Protein AF-A0A415L421-F1 (afdb_monomer_lite)

Secondary structure (DSSP, 8-state):
-HHHHHHHHHHHHHHHHHHHHHHHHHHHHHHHHHHH--SEEEEEEE-STTSSEEESSSS-EEEGGGEEEPSTT-TTT--TT-EEEEEEPTTSS-EEEEEE--

Structure (mmCIF, N/CA/C/O backbone):
data_AF-A0A415L421-F1
#
_entry.id   AF-A0A415L421-F1
#
loop_
_atom_site.group_PDB
_atom_site.id
_atom_site.type_symbol
_atom_site.label_atom_id
_atom_site.label_alt_id
_atom_site.label_comp_id
_atom_site.label_asym_id
_atom_site.label_entity_id
_atom_site.label_seq_id
_atom_site.pdbx_PDB_ins_code
_atom_site.Cartn_x
_atom_site.Cartn_y
_atom_site.Cartn_z
_atom_site.occupancy
_atom_site.B_iso_or_equiv
_atom_site.auth_seq_id
_atom_site.auth_comp_id
_atom_site.auth_asym_id
_atom_site.auth_atom_id
_atom_site.pdbx_PDB_model_num
ATOM 1 N N . MET A 1 1 ? 31.224 -14.653 -52.460 1.00 56.12 1 MET A N 1
ATOM 2 C CA . MET A 1 1 ? 30.553 -15.207 -51.259 1.00 56.12 1 MET A CA 1
ATOM 3 C C . MET A 1 1 ? 30.943 -14.497 -49.951 1.00 56.12 1 MET A C 1
ATOM 5 O O . MET A 1 1 ? 30.082 -14.368 -49.096 1.00 56.12 1 MET A O 1
ATOM 9 N N . GLY A 1 2 ? 32.171 -13.969 -49.793 1.00 63.75 2 GLY A N 1
ATOM 10 C CA . GLY A 1 2 ? 32.630 -13.346 -48.531 1.00 63.75 2 GLY A CA 1
ATOM 11 C C . GLY A 1 2 ? 32.027 -11.983 -48.135 1.00 63.75 2 GLY A C 1
ATOM 12 O O . GLY A 1 2 ? 31.972 -11.682 -46.950 1.00 63.75 2 GLY A O 1
ATOM 13 N N . ASN A 1 3 ? 31.530 -11.177 -49.083 1.00 65.25 3 ASN A N 1
ATOM 14 C CA . ASN A 1 3 ? 31.016 -9.825 -48.787 1.00 65.25 3 ASN A CA 1
ATOM 15 C C . ASN A 1 3 ? 29.593 -9.828 -48.183 1.00 65.25 3 ASN A C 1
ATOM 17 O O . ASN A 1 3 ? 29.227 -8.957 -47.406 1.00 65.25 3 ASN A O 1
ATOM 21 N N . ILE A 1 4 ? 28.793 -10.851 -48.499 1.00 72.94 4 ILE A N 1
ATOM 22 C CA . ILE A 1 4 ? 27.421 -10.995 -47.989 1.00 72.94 4 ILE A CA 1
ATOM 23 C C . ILE A 1 4 ? 27.421 -11.403 -46.511 1.00 72.94 4 ILE A C 1
ATOM 25 O O . ILE A 1 4 ? 26.678 -10.823 -45.728 1.00 72.94 4 ILE A O 1
ATOM 29 N N . LEU A 1 5 ? 28.292 -12.335 -46.104 1.00 73.88 5 LEU A N 1
ATOM 30 C CA . LEU A 1 5 ? 28.409 -12.765 -44.702 1.00 73.88 5 LEU A CA 1
ATOM 31 C C . LEU A 1 5 ? 28.762 -11.612 -43.746 1.00 73.88 5 LEU A C 1
ATOM 33 O O . LEU A 1 5 ? 28.236 -11.558 -42.638 1.00 73.88 5 LEU A O 1
ATOM 37 N N . TRP A 1 6 ? 29.604 -10.672 -44.184 1.00 75.31 6 TRP A N 1
ATOM 38 C CA . TRP A 1 6 ? 29.966 -9.488 -43.398 1.00 75.31 6 TRP A CA 1
ATOM 39 C C . TRP A 1 6 ? 28.785 -8.542 -43.166 1.00 75.31 6 TRP A C 1
ATOM 41 O O . TRP A 1 6 ? 28.614 -8.030 -42.062 1.00 75.31 6 TRP A O 1
ATOM 51 N N . ILE A 1 7 ? 27.942 -8.347 -44.182 1.00 78.56 7 ILE A N 1
ATOM 52 C CA . ILE A 1 7 ? 26.749 -7.495 -44.081 1.00 78.56 7 ILE A CA 1
ATOM 53 C C . ILE A 1 7 ? 25.731 -8.108 -43.110 1.00 78.56 7 ILE A C 1
ATOM 55 O O . ILE A 1 7 ? 25.173 -7.389 -42.283 1.00 78.56 7 ILE A O 1
ATOM 59 N N . TRP A 1 8 ? 25.532 -9.430 -43.154 1.00 76.50 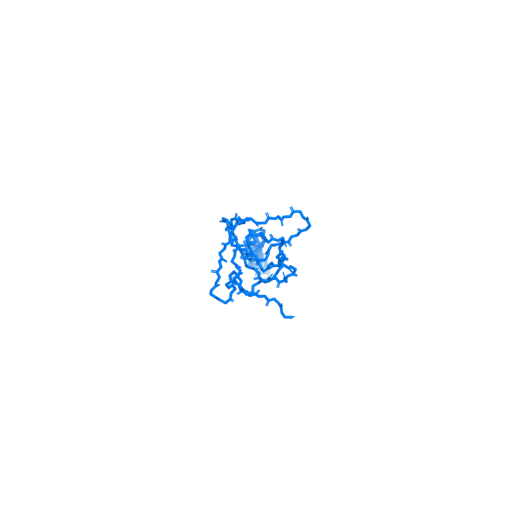8 TRP A N 1
ATOM 60 C CA . TRP A 1 8 ? 24.654 -10.127 -42.207 1.00 76.50 8 TRP A CA 1
ATOM 61 C C . TRP A 1 8 ? 25.152 -10.010 -40.766 1.00 76.50 8 TRP A C 1
ATOM 63 O O . TRP A 1 8 ? 24.373 -9.659 -39.884 1.00 76.50 8 TRP A O 1
ATOM 73 N N . ASN A 1 9 ? 26.452 -10.217 -40.534 1.00 79.94 9 ASN A N 1
ATOM 74 C CA . ASN A 1 9 ? 27.029 -10.088 -39.197 1.00 79.94 9 ASN A CA 1
ATOM 75 C C . ASN A 1 9 ? 26.896 -8.655 -38.652 1.00 79.94 9 ASN A C 1
ATOM 77 O O . ASN A 1 9 ? 26.506 -8.456 -37.505 1.00 79.94 9 ASN A O 1
ATOM 81 N N . TYR A 1 10 ? 27.135 -7.647 -39.493 1.00 79.00 10 TYR A N 1
ATOM 82 C CA . TYR A 1 10 ? 26.981 -6.243 -39.117 1.00 79.00 10 TYR A CA 1
ATOM 83 C C . TYR A 1 10 ? 25.526 -5.884 -38.767 1.00 79.00 10 TYR A C 1
ATOM 85 O O . TYR A 1 10 ? 25.278 -5.203 -37.769 1.00 79.00 10 TYR A O 1
ATOM 93 N N . LEU A 1 11 ? 24.553 -6.384 -39.537 1.00 74.94 11 LEU A N 1
ATOM 94 C CA . LEU A 1 11 ? 23.132 -6.145 -39.279 1.00 74.94 11 LEU A CA 1
ATOM 95 C C . LEU A 1 11 ? 22.653 -6.836 -37.990 1.00 74.94 11 LEU A C 1
ATOM 97 O O . LEU A 1 11 ? 21.901 -6.234 -37.219 1.00 74.94 11 LEU A O 1
ATOM 101 N N . GLU A 1 12 ? 23.115 -8.060 -37.719 1.00 71.12 12 GLU A N 1
ATOM 102 C CA . GLU A 1 12 ? 22.816 -8.772 -36.469 1.00 71.12 12 GLU A CA 1
ATOM 103 C C . GLU A 1 12 ? 23.383 -8.037 -35.251 1.00 71.12 12 GLU A C 1
ATOM 105 O O . GLU A 1 12 ? 22.657 -7.798 -34.285 1.00 71.12 12 GLU A O 1
ATOM 110 N N . VAL A 1 13 ? 24.645 -7.599 -35.312 1.00 72.31 13 VAL A N 1
ATOM 111 C CA . VAL A 1 13 ? 25.294 -6.854 -34.221 1.00 72.31 13 VAL A CA 1
ATOM 112 C C . VAL A 1 13 ? 24.562 -5.539 -33.932 1.00 72.31 13 VAL A C 1
ATOM 114 O O . VAL A 1 13 ? 24.303 -5.229 -32.767 1.00 72.31 13 VAL A O 1
ATOM 117 N N . ILE A 1 14 ? 24.154 -4.790 -34.964 1.00 72.12 14 ILE A N 1
ATOM 118 C CA . ILE A 1 14 ? 23.369 -3.553 -34.798 1.00 72.12 14 ILE A CA 1
ATOM 119 C C . ILE A 1 14 ? 22.004 -3.842 -34.162 1.00 72.12 14 ILE A C 1
ATOM 121 O O . ILE A 1 14 ? 21.573 -3.126 -33.255 1.00 72.12 14 ILE A O 1
ATOM 125 N N . THR A 1 15 ? 21.331 -4.906 -34.601 1.00 65.31 15 THR A N 1
ATOM 126 C CA . THR A 1 15 ? 19.991 -5.266 -34.114 1.00 65.31 15 THR A CA 1
ATOM 127 C C . THR A 1 15 ? 20.026 -5.730 -32.653 1.00 65.31 15 THR A C 1
ATOM 129 O O . THR A 1 15 ? 19.167 -5.338 -31.857 1.00 65.31 15 THR A O 1
ATOM 132 N N . ILE A 1 16 ? 21.048 -6.498 -32.259 1.00 69.69 16 ILE A N 1
ATOM 133 C CA . ILE A 1 16 ? 21.265 -6.951 -30.875 1.00 69.69 16 ILE A CA 1
ATOM 134 C C . ILE A 1 16 ? 21.657 -5.774 -29.962 1.00 69.69 16 ILE A C 1
ATOM 136 O O . ILE A 1 16 ? 21.190 -5.684 -28.826 1.00 69.69 16 ILE A O 1
ATOM 140 N N . ALA A 1 17 ? 22.467 -4.827 -30.447 1.00 64.50 17 ALA A N 1
ATOM 141 C CA . ALA A 1 17 ? 22.857 -3.641 -29.681 1.00 64.50 17 ALA A CA 1
ATOM 142 C C . ALA A 1 17 ? 21.680 -2.673 -29.439 1.00 64.50 17 ALA A C 1
ATOM 144 O O . ALA A 1 17 ? 21.510 -2.154 -28.335 1.00 64.50 17 ALA A O 1
ATOM 145 N N . ALA A 1 18 ? 20.823 -2.461 -30.442 1.00 62.84 18 ALA A N 1
ATOM 146 C CA . ALA A 1 18 ? 19.639 -1.610 -30.302 1.00 62.84 18 ALA A CA 1
ATOM 147 C C . ALA A 1 18 ? 18.598 -2.216 -29.340 1.00 62.84 18 ALA A C 1
ATOM 149 O O . ALA A 1 18 ? 17.971 -1.515 -28.537 1.00 62.84 18 ALA A O 1
ATOM 150 N N . THR A 1 19 ? 18.426 -3.539 -29.381 1.00 69.88 19 THR A N 1
ATOM 151 C CA . THR A 1 19 ? 17.498 -4.246 -28.489 1.00 69.88 19 THR A CA 1
ATOM 152 C C . THR A 1 19 ? 18.025 -4.331 -27.053 1.00 69.88 19 THR A C 1
ATOM 154 O O . THR A 1 19 ? 17.247 -4.137 -26.119 1.00 69.88 19 THR A O 1
ATOM 157 N N . SER A 1 20 ? 19.331 -4.512 -26.838 1.00 79.56 20 SER A N 1
ATOM 158 C CA . SER A 1 20 ? 19.914 -4.568 -25.489 1.00 79.56 20 SER A CA 1
ATOM 159 C C . SER A 1 20 ? 19.877 -3.219 -24.757 1.00 79.56 20 SER A C 1
ATOM 161 O O . SER A 1 20 ? 19.538 -3.176 -23.572 1.00 79.56 20 SER A O 1
ATOM 163 N N . LEU A 1 21 ? 20.120 -2.102 -25.454 1.00 84.19 21 LEU A N 1
ATOM 164 C CA . LEU A 1 21 ? 20.024 -0.762 -24.864 1.00 84.19 21 LEU A CA 1
ATOM 165 C C . LEU A 1 21 ? 18.585 -0.423 -24.454 1.00 84.19 21 LEU A C 1
ATOM 167 O O . LEU A 1 21 ? 18.344 0.057 -23.346 1.00 84.19 21 LEU A O 1
ATOM 171 N N . THR A 1 22 ? 17.608 -0.707 -25.318 1.00 86.12 22 THR A N 1
ATOM 172 C CA . THR A 1 22 ? 16.194 -0.451 -24.997 1.00 86.12 22 THR A CA 1
ATOM 173 C C . THR A 1 22 ? 15.700 -1.326 -23.844 1.00 86.12 22 THR A C 1
ATOM 175 O O . THR A 1 22 ? 14.936 -0.852 -23.001 1.00 86.12 22 THR A O 1
ATOM 178 N N . GLN A 1 23 ? 16.166 -2.574 -23.745 1.00 87.06 23 GLN A N 1
ATOM 179 C CA . GLN A 1 23 ? 15.903 -3.436 -22.590 1.00 87.06 23 GLN A CA 1
ATOM 180 C C . GLN A 1 23 ? 16.537 -2.891 -21.304 1.00 87.06 23 GLN A C 1
ATOM 182 O O . GLN A 1 23 ? 15.884 -2.896 -20.260 1.00 87.06 23 GLN A O 1
ATOM 187 N N . LEU A 1 24 ? 17.766 -2.370 -21.371 1.00 90.12 24 LEU A N 1
ATOM 188 C CA . LEU A 1 24 ? 18.443 -1.767 -20.224 1.00 90.12 24 LEU A CA 1
ATOM 189 C C . LEU A 1 24 ? 17.700 -0.520 -19.722 1.00 90.12 24 LEU A C 1
ATOM 191 O O . LEU A 1 24 ? 17.472 -0.391 -18.524 1.00 90.12 24 LEU A O 1
ATOM 195 N N . ILE A 1 25 ? 17.250 0.355 -20.626 1.00 89.31 25 ILE A N 1
ATOM 196 C CA . ILE A 1 25 ? 16.458 1.545 -20.273 1.00 89.31 25 ILE A CA 1
ATOM 197 C C . ILE A 1 25 ? 15.137 1.141 -19.608 1.00 89.31 25 ILE A C 1
ATOM 199 O O . ILE A 1 25 ? 14.780 1.696 -18.570 1.00 89.31 25 ILE A O 1
ATOM 203 N N . LYS A 1 26 ? 14.432 0.139 -20.153 1.00 90.69 26 LYS A N 1
ATOM 204 C CA . LYS A 1 26 ? 13.208 -0.401 -19.535 1.00 90.69 26 LYS A CA 1
ATOM 205 C C . LYS A 1 26 ? 13.481 -0.949 -18.137 1.00 90.69 26 LYS A C 1
ATOM 207 O O . LYS A 1 26 ? 12.706 -0.688 -17.220 1.00 90.69 26 LYS A O 1
ATOM 212 N N . LYS A 1 27 ? 14.596 -1.663 -17.965 1.00 91.44 27 LYS A N 1
ATOM 213 C CA . LYS A 1 27 ? 15.009 -2.208 -16.671 1.00 91.44 27 LYS A CA 1
ATOM 214 C C . LYS A 1 27 ? 15.321 -1.102 -15.664 1.00 91.44 27 LYS A C 1
ATOM 216 O O . LYS A 1 27 ? 14.794 -1.146 -14.562 1.00 91.44 27 LYS A O 1
ATOM 221 N N . ILE A 1 28 ? 16.084 -0.080 -16.055 1.00 90.88 28 ILE A N 1
ATOM 222 C CA . ILE A 1 28 ? 16.385 1.084 -15.205 1.00 90.88 28 ILE A CA 1
ATOM 223 C C . ILE A 1 28 ? 15.097 1.812 -14.807 1.00 90.88 28 ILE A C 1
ATOM 225 O O . ILE A 1 28 ? 14.924 2.152 -13.639 1.00 90.88 28 ILE A O 1
ATOM 229 N N . ALA A 1 29 ? 14.175 2.023 -15.749 1.00 90.50 29 ALA A N 1
ATOM 230 C CA . ALA A 1 29 ? 12.891 2.657 -15.466 1.00 90.50 29 ALA A CA 1
ATOM 231 C C . ALA A 1 29 ? 12.053 1.838 -14.469 1.00 90.50 29 ALA A C 1
ATOM 233 O O . ALA A 1 29 ? 11.445 2.391 -13.551 1.00 90.50 29 ALA A O 1
ATOM 234 N N . GLU A 1 30 ? 12.042 0.512 -14.607 1.00 89.19 30 GLU A N 1
ATOM 235 C CA . GLU A 1 30 ? 11.347 -0.366 -13.672 1.00 89.19 30 GLU A CA 1
ATOM 236 C C . GLU A 1 30 ? 12.021 -0.418 -12.293 1.00 89.19 30 GLU A C 1
ATOM 238 O O . GLU A 1 30 ? 11.327 -0.367 -11.276 1.00 89.19 30 GLU A O 1
ATOM 243 N N . ASP A 1 31 ? 13.349 -0.465 -12.240 1.00 88.38 31 ASP A N 1
ATOM 244 C CA . ASP A 1 31 ? 14.106 -0.460 -10.989 1.00 88.38 31 ASP A CA 1
ATOM 245 C C . ASP A 1 31 ? 13.922 0.872 -10.244 1.00 88.38 31 ASP A C 1
ATOM 247 O O . ASP A 1 31 ? 13.649 0.870 -9.041 1.00 88.38 31 ASP A O 1
ATOM 251 N N . ALA A 1 32 ? 13.933 2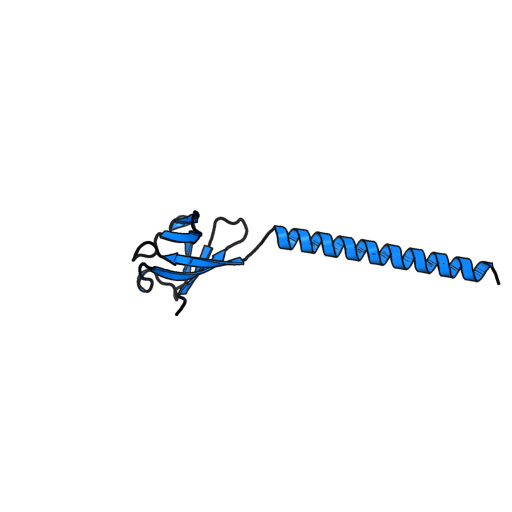.004 -10.956 1.00 87.12 32 ALA A N 1
ATOM 252 C CA . ALA A 1 32 ? 13.614 3.318 -10.398 1.00 8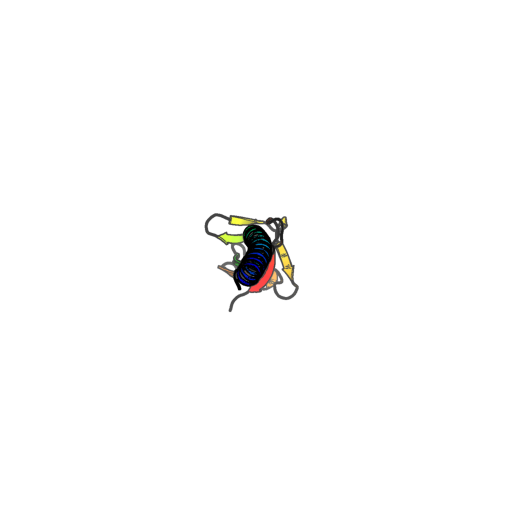7.12 32 ALA A CA 1
ATOM 253 C C . ALA A 1 32 ? 12.182 3.368 -9.834 1.00 87.12 32 ALA A C 1
ATOM 255 O O . ALA A 1 32 ? 11.966 3.820 -8.707 1.00 87.12 32 ALA A O 1
ATOM 256 N N . ARG A 1 33 ? 11.197 2.830 -10.567 1.00 85.06 33 ARG A N 1
ATOM 257 C CA . ARG A 1 33 ? 9.799 2.738 -10.109 1.00 85.06 33 ARG A CA 1
ATOM 258 C C . ARG A 1 33 ? 9.657 1.857 -8.865 1.00 85.06 33 ARG A C 1
ATOM 260 O O . ARG A 1 33 ? 8.926 2.205 -7.937 1.00 85.06 33 ARG A O 1
ATOM 267 N N . LYS A 1 34 ? 10.337 0.708 -8.833 1.00 81.50 34 LYS A N 1
ATOM 268 C CA . LYS A 1 34 ? 10.333 -0.210 -7.684 1.00 81.50 34 LYS A CA 1
ATOM 269 C C . LYS A 1 34 ? 10.982 0.431 -6.457 1.00 81.50 34 LYS A C 1
ATOM 271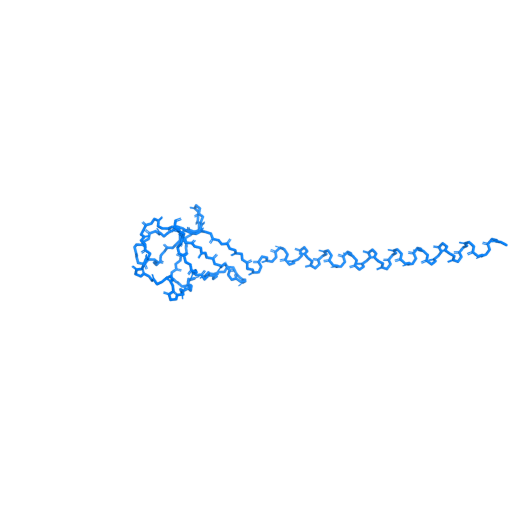 O O . LYS A 1 34 ? 10.462 0.264 -5.354 1.00 81.50 34 LYS A O 1
ATOM 276 N N . ALA A 1 35 ? 12.063 1.189 -6.641 1.00 77.50 35 ALA A N 1
ATOM 277 C CA . ALA A 1 35 ? 12.728 1.923 -5.568 1.00 77.50 35 ALA A CA 1
ATOM 278 C C . ALA A 1 35 ? 11.847 3.044 -4.992 1.00 77.50 35 ALA A C 1
ATOM 280 O O . ALA A 1 35 ? 11.813 3.220 -3.774 1.00 77.50 35 ALA A O 1
ATOM 281 N N . ALA A 1 36 ? 11.086 3.742 -5.844 1.00 76.00 36 ALA A N 1
ATOM 282 C CA . ALA A 1 36 ? 10.191 4.821 -5.426 1.00 76.00 36 ALA A CA 1
ATOM 283 C C . ALA A 1 36 ? 9.062 4.353 -4.483 1.00 76.00 36 ALA A C 1
ATOM 285 O O . ALA A 1 36 ? 8.644 5.112 -3.613 1.00 76.00 36 ALA A O 1
ATOM 286 N N . LYS A 1 37 ? 8.604 3.091 -4.592 1.00 73.81 37 LYS A N 1
ATOM 287 C CA . LYS A 1 37 ? 7.481 2.528 -3.804 1.00 73.81 37 LYS A CA 1
ATOM 288 C C . LYS A 1 37 ? 6.280 3.496 -3.743 1.00 73.81 37 LYS A C 1
ATOM 290 O O . LYS A 1 37 ? 5.877 3.885 -2.641 1.00 73.81 37 LYS A O 1
ATOM 295 N N . PRO A 1 38 ? 5.717 3.869 -4.909 1.00 65.31 38 PRO A N 1
ATOM 296 C CA . PRO A 1 38 ? 4.782 4.988 -5.029 1.00 65.31 38 PRO A CA 1
ATOM 297 C C . PRO A 1 38 ? 3.527 4.781 -4.181 1.00 65.31 38 PRO A C 1
ATOM 299 O O . PRO A 1 38 ? 3.117 5.676 -3.458 1.00 65.31 38 PRO A O 1
ATOM 302 N N . CYS A 1 39 ? 2.976 3.565 -4.173 1.00 79.94 39 CYS A N 1
ATOM 303 C CA . CYS A 1 39 ? 1.917 3.174 -3.251 1.00 79.94 39 CYS A CA 1
ATOM 304 C C . CYS A 1 39 ? 2.163 1.744 -2.773 1.00 79.94 39 CYS A C 1
ATOM 306 O O . CYS A 1 39 ? 2.526 0.866 -3.556 1.00 79.94 39 CYS A O 1
ATOM 308 N N . THR A 1 40 ? 1.999 1.484 -1.480 1.00 82.81 40 THR A N 1
ATOM 309 C CA . THR A 1 40 ? 2.159 0.134 -0.918 1.00 82.81 40 THR A CA 1
ATOM 310 C C . THR A 1 40 ? 1.085 -0.119 0.123 1.00 82.81 40 THR A C 1
ATOM 312 O O . THR A 1 40 ? 0.753 0.774 0.903 1.00 82.81 40 THR A O 1
ATOM 315 N N . ILE A 1 41 ? 0.549 -1.339 0.119 1.00 86.38 41 ILE A N 1
ATOM 316 C CA . ILE A 1 41 ? -0.386 -1.806 1.140 1.00 86.38 41 ILE A CA 1
ATOM 317 C C . ILE A 1 41 ? 0.404 -2.114 2.408 1.00 86.38 41 ILE A C 1
ATOM 319 O O . ILE A 1 41 ? 1.431 -2.790 2.381 1.00 86.38 41 ILE A O 1
ATOM 323 N N . VAL A 1 42 ? -0.082 -1.595 3.521 1.00 86.81 42 VAL A N 1
ATOM 324 C CA . VAL A 1 42 ? 0.558 -1.644 4.825 1.00 86.81 42 VAL A CA 1
ATOM 325 C C . VAL A 1 42 ? -0.482 -2.064 5.852 1.00 86.81 42 VAL A C 1
ATOM 327 O O . VAL A 1 42 ? -1.634 -1.646 5.782 1.00 86.81 42 VAL A O 1
ATOM 330 N N . ILE A 1 43 ? -0.080 -2.887 6.815 1.00 88.00 43 ILE A N 1
ATOM 331 C CA . ILE A 1 43 ? -0.955 -3.328 7.902 1.00 88.00 43 ILE A CA 1
ATOM 332 C C . ILE A 1 43 ? -0.538 -2.592 9.167 1.00 88.00 43 ILE A C 1
ATOM 334 O O . ILE A 1 43 ? 0.638 -2.590 9.526 1.00 88.00 43 ILE A O 1
ATOM 338 N N . GLY A 1 44 ? -1.500 -1.960 9.831 1.00 87.50 44 GLY A N 1
ATOM 339 C CA . GLY A 1 44 ? -1.289 -1.269 11.096 1.00 87.50 44 GLY A CA 1
ATOM 340 C C . GLY A 1 44 ? -2.119 -1.860 12.227 1.00 87.50 44 GLY A C 1
ATOM 341 O O . GLY A 1 44 ? -3.144 -2.489 11.995 1.00 87.50 44 GLY A O 1
ATOM 342 N N . THR A 1 45 ? -1.682 -1.646 13.464 1.00 87.56 45 THR A N 1
ATOM 343 C CA . THR A 1 45 ? -2.432 -1.954 14.685 1.00 87.56 45 THR A CA 1
ATOM 344 C C . THR A 1 45 ? -2.865 -0.665 15.366 1.00 87.56 45 THR A C 1
ATOM 346 O O . THR A 1 45 ? -2.051 0.228 15.615 1.00 87.56 45 THR A O 1
ATOM 349 N N . VAL A 1 46 ? -4.144 -0.569 15.705 1.00 87.25 46 VAL A N 1
ATOM 350 C CA . VAL A 1 46 ? -4.717 0.592 16.386 1.00 87.25 46 VAL A CA 1
ATOM 351 C C . VAL A 1 46 ? -4.270 0.618 17.854 1.00 87.25 46 VAL A C 1
ATOM 353 O O . VAL A 1 46 ? -4.512 -0.325 18.607 1.00 87.25 46 VAL A O 1
ATOM 356 N N . LEU A 1 47 ? -3.619 1.701 18.293 1.00 82.25 47 LEU A N 1
ATOM 357 C CA . LEU A 1 47 ? -3.125 1.833 19.675 1.00 82.25 47 LEU A CA 1
ATOM 358 C C . LEU A 1 47 ? -4.145 2.468 20.629 1.00 82.25 47 LEU A C 1
ATOM 360 O O . LEU A 1 47 ? -4.079 2.239 21.840 1.00 82.25 47 LEU A O 1
ATOM 364 N N . LYS A 1 48 ? -5.071 3.275 20.101 1.00 74.75 48 LYS A N 1
ATOM 365 C CA . LYS A 1 48 ? -6.073 4.022 20.872 1.00 74.75 48 LYS A CA 1
ATOM 366 C C . LYS A 1 48 ? -7.465 3.768 20.302 1.00 74.75 48 LYS A C 1
ATOM 368 O O . LYS A 1 48 ? -7.604 3.730 19.088 1.00 74.75 48 LYS A O 1
ATOM 373 N N . ALA A 1 49 ? -8.465 3.625 21.173 1.00 63.72 49 ALA A N 1
ATOM 374 C CA . ALA A 1 49 ? -9.846 3.327 20.786 1.00 63.72 49 ALA A CA 1
ATOM 375 C C . ALA A 1 49 ? -10.423 4.322 19.759 1.00 63.72 49 ALA A C 1
ATOM 377 O O . ALA A 1 49 ? -11.157 3.906 18.886 1.00 63.72 49 ALA A O 1
ATOM 378 N N . ASP A 1 50 ? -10.004 5.591 19.775 1.00 63.88 50 ASP A N 1
ATOM 379 C CA . ASP A 1 50 ? -10.488 6.611 18.822 1.00 63.88 50 ASP A CA 1
ATOM 380 C C . ASP A 1 50 ? -9.689 6.661 17.500 1.00 63.88 50 ASP A C 1
ATOM 382 O O . ASP A 1 50 ? -9.739 7.643 16.758 1.00 63.88 50 ASP A O 1
ATOM 386 N N . SER A 1 51 ? -8.858 5.646 17.237 1.00 64.00 51 SER A N 1
ATOM 387 C CA . SER A 1 51 ? -8.001 5.505 16.051 1.00 64.00 51 SER A CA 1
ATOM 388 C C . SER A 1 51 ? -7.022 6.660 15.759 1.00 64.00 51 SER A C 1
ATOM 390 O O . SER A 1 51 ? -6.434 6.711 14.681 1.00 64.00 51 SER A O 1
ATOM 392 N N . SER A 1 52 ? -6.753 7.557 16.713 1.00 67.06 52 SER A N 1
ATOM 393 C CA . SER A 1 52 ? -5.858 8.717 16.503 1.00 67.06 52 SER A CA 1
ATOM 394 C C . SER A 1 52 ? -4.366 8.354 16.426 1.00 67.06 52 SER A C 1
ATOM 396 O O . SER A 1 52 ? -3.530 9.212 16.144 1.00 67.06 52 SER A O 1
ATOM 398 N N . LYS A 1 53 ? -4.016 7.103 16.760 1.00 81.00 53 LYS A N 1
ATOM 399 C CA . LYS A 1 53 ? -2.651 6.568 16.690 1.00 81.00 53 LYS A CA 1
ATOM 400 C C . LYS A 1 53 ? -2.667 5.143 16.149 1.00 81.00 53 LYS A C 1
ATOM 402 O O . LYS A 1 53 ? -3.212 4.246 16.799 1.00 81.00 53 LYS A O 1
ATOM 407 N N . ILE A 1 54 ? -2.025 4.933 15.002 1.00 83.69 54 ILE A N 1
ATOM 408 C CA . ILE A 1 54 ? -1.890 3.615 14.367 1.00 83.69 54 ILE A CA 1
ATOM 409 C C . ILE A 1 54 ? -0.410 3.246 14.288 1.00 83.69 54 ILE A C 1
ATOM 411 O O . ILE A 1 54 ? 0.434 4.044 13.878 1.00 83.69 54 ILE A O 1
ATOM 415 N N . LYS A 1 55 ? -0.089 2.022 14.702 1.00 85.50 55 LYS A N 1
ATOM 416 C CA . LYS A 1 55 ? 1.256 1.457 14.668 1.00 85.50 55 LYS A CA 1
ATOM 417 C C . LYS A 1 55 ? 1.403 0.564 13.446 1.00 85.50 55 LYS A C 1
ATOM 419 O O . LYS A 1 55 ? 0.841 -0.519 13.415 1.00 85.50 55 LYS A O 1
ATOM 424 N N . VAL A 1 56 ? 2.174 1.001 12.461 1.00 81.25 56 VAL A N 1
ATOM 425 C CA . VAL A 1 56 ? 2.431 0.237 11.228 1.00 81.25 56 VAL A CA 1
ATOM 426 C C . VAL A 1 56 ? 3.526 -0.822 11.423 1.00 81.25 56 VAL A C 1
ATOM 428 O O . VAL A 1 56 ? 3.496 -1.877 10.808 1.00 81.25 56 VAL A O 1
ATOM 431 N N . ASN A 1 57 ? 4.502 -0.554 12.295 1.00 76.00 57 ASN A N 1
ATOM 432 C CA . ASN A 1 57 ? 5.636 -1.441 12.581 1.00 76.00 57 ASN A CA 1
ATOM 433 C C . ASN A 1 57 ? 6.100 -1.264 14.031 1.00 76.00 57 ASN A C 1
ATOM 435 O O . ASN A 1 57 ? 5.635 -0.360 14.721 1.00 76.00 57 ASN A O 1
ATOM 439 N N . GLN A 1 58 ? 7.061 -2.065 14.509 1.00 66.81 58 GLN A N 1
ATOM 440 C CA . GLN A 1 58 ? 7.553 -1.980 15.896 1.00 66.81 58 GLN A CA 1
ATOM 441 C C . GLN A 1 58 ? 8.002 -0.568 16.325 1.00 66.81 58 GLN A C 1
ATOM 443 O O . GLN A 1 58 ? 7.832 -0.238 17.499 1.00 66.81 58 GLN A O 1
ATOM 448 N N . LYS A 1 59 ? 8.467 0.271 15.384 1.00 75.00 59 LYS A N 1
ATOM 449 C CA . LYS A 1 59 ? 9.013 1.616 15.640 1.00 75.00 59 LYS A CA 1
ATOM 450 C C . LYS A 1 59 ? 8.197 2.787 15.060 1.00 75.00 59 LYS A C 1
ATOM 452 O O . LYS A 1 59 ? 8.385 3.913 15.504 1.00 75.00 59 LYS A O 1
ATOM 457 N N . LEU A 1 60 ? 7.301 2.550 14.095 1.00 80.19 60 LEU A N 1
ATOM 458 C CA . LEU A 1 60 ? 6.576 3.625 13.398 1.00 80.19 60 LEU A CA 1
ATOM 459 C C . LEU A 1 60 ? 5.161 3.792 13.965 1.00 80.19 60 LEU A C 1
ATOM 461 O O . LEU A 1 60 ? 4.310 2.918 13.779 1.00 80.19 60 LEU A O 1
ATOM 465 N N . ILE A 1 61 ? 4.929 4.920 14.637 1.00 82.88 61 ILE A N 1
ATOM 466 C CA . ILE A 1 61 ? 3.625 5.336 15.161 1.00 82.88 61 ILE A CA 1
ATOM 467 C C . ILE A 1 61 ? 3.166 6.547 14.355 1.00 82.88 61 ILE A C 1
ATOM 469 O O . ILE A 1 61 ? 3.849 7.567 14.336 1.00 82.88 61 ILE A O 1
ATOM 473 N N . LEU A 1 62 ? 2.018 6.423 13.698 1.00 83.31 62 LEU A N 1
ATOM 474 C CA . LEU A 1 62 ? 1.401 7.491 12.920 1.00 83.31 62 LEU A CA 1
ATOM 475 C C . LEU A 1 62 ? 0.408 8.255 13.792 1.00 83.31 62 LEU A C 1
ATOM 477 O O . LEU A 1 62 ? -0.388 7.642 14.507 1.00 83.31 62 LEU A O 1
ATOM 481 N N . THR A 1 63 ? 0.479 9.581 13.734 1.00 82.75 63 THR A N 1
ATOM 482 C CA . THR A 1 63 ? -0.483 10.516 14.331 1.00 82.75 63 THR A CA 1
ATOM 483 C C . THR A 1 63 ? -1.572 10.886 13.321 1.00 82.75 63 THR A C 1
ATOM 485 O O . THR A 1 63 ? -1.419 10.646 12.125 1.00 82.75 63 THR A O 1
ATOM 488 N N . ASP A 1 64 ? -2.672 11.468 13.805 1.00 80.25 64 ASP A N 1
ATOM 489 C CA . ASP A 1 64 ? -3.874 11.790 13.013 1.00 80.25 64 ASP A CA 1
ATOM 490 C C . ASP A 1 64 ? -3.583 12.628 11.752 1.00 80.25 64 ASP A C 1
ATOM 492 O O . ASP A 1 64 ? -4.199 12.416 10.718 1.00 80.25 64 ASP A O 1
ATOM 496 N N . GLU A 1 65 ? -2.581 13.510 11.800 1.00 81.75 65 GLU A N 1
ATOM 497 C CA . GLU A 1 65 ? -2.160 14.373 10.680 1.00 81.75 65 GLU A CA 1
ATOM 498 C C . GLU A 1 65 ? -1.704 13.600 9.431 1.00 81.75 65 GLU A C 1
ATOM 500 O O . GLU A 1 65 ? -1.769 14.104 8.310 1.00 81.75 65 GLU A O 1
ATOM 505 N N . PHE A 1 66 ? -1.244 12.363 9.617 1.00 82.25 66 PHE A N 1
ATOM 506 C CA . PHE A 1 66 ? -0.730 11.504 8.552 1.00 82.25 66 PHE A CA 1
ATOM 507 C C . PHE A 1 66 ? -1.760 10.481 8.060 1.00 82.25 66 PHE A C 1
ATOM 509 O O . PHE A 1 66 ? -1.453 9.682 7.170 1.00 82.25 66 PHE A O 1
ATOM 516 N N . LEU A 1 67 ? -2.962 10.480 8.645 1.00 83.56 67 LEU A N 1
ATOM 517 C CA . LEU A 1 67 ? -4.002 9.487 8.414 1.00 83.56 67 LEU A CA 1
ATOM 518 C C . LEU A 1 67 ? -5.192 10.111 7.686 1.00 83.56 67 LEU A C 1
ATOM 520 O O . LEU A 1 67 ? -5.848 11.021 8.183 1.00 83.56 67 LEU A O 1
ATOM 524 N N . TYR A 1 68 ? -5.516 9.559 6.524 1.00 85.69 68 TYR A N 1
ATOM 525 C CA . TYR A 1 68 ? -6.773 9.822 5.840 1.00 85.69 68 TYR A CA 1
ATOM 526 C C . TYR A 1 68 ? -7.728 8.675 6.127 1.00 85.69 68 TYR A C 1
ATOM 528 O O . TYR A 1 68 ? -7.391 7.512 5.910 1.00 85.69 68 TYR A O 1
ATOM 536 N N . PHE A 1 69 ? -8.918 9.000 6.617 1.00 82.69 69 PHE A N 1
ATOM 537 C CA . PHE A 1 69 ? -9.953 8.015 6.899 1.00 82.69 69 PHE A CA 1
ATOM 538 C C . PHE A 1 69 ? -10.964 7.971 5.762 1.00 82.69 69 PHE A C 1
ATOM 540 O O . PHE A 1 69 ? -11.329 8.999 5.195 1.00 82.69 69 PHE A O 1
ATOM 547 N N . THR A 1 70 ? -11.416 6.765 5.449 1.00 79.94 70 THR A N 1
ATOM 548 C CA . THR A 1 70 ? -12.581 6.527 4.598 1.00 79.94 70 THR A CA 1
ATOM 549 C C . THR A 1 70 ? -13.829 6.380 5.469 1.00 79.94 70 THR A C 1
ATOM 551 O O . THR A 1 70 ? -13.732 6.079 6.661 1.00 79.94 70 THR A O 1
ATOM 554 N N . GLU A 1 71 ? -15.017 6.558 4.890 1.00 73.75 71 GLU A N 1
ATOM 555 C CA . GLU A 1 71 ? -16.284 6.370 5.614 1.00 73.75 71 GLU A CA 1
ATOM 556 C C . GLU A 1 71 ? -16.418 4.948 6.190 1.00 73.75 71 GLU A C 1
ATOM 558 O O . GLU A 1 71 ? -16.919 4.752 7.305 1.00 73.75 71 GLU A O 1
ATOM 563 N N . THR A 1 72 ? -15.897 3.947 5.475 1.00 70.38 72 THR A N 1
ATOM 564 C CA . THR A 1 72 ? -15.863 2.546 5.911 1.00 70.38 72 THR A CA 1
ATOM 565 C C . THR A 1 72 ? -15.047 2.376 7.193 1.00 70.38 72 THR A C 1
ATOM 567 O O . THR A 1 72 ? -15.554 1.813 8.166 1.00 70.38 72 THR A O 1
ATOM 570 N N . ALA A 1 73 ? -13.846 2.961 7.243 1.00 67.06 73 ALA A N 1
ATOM 571 C CA . ALA A 1 73 ? -12.941 2.945 8.393 1.00 67.06 73 ALA A CA 1
ATOM 572 C C . ALA A 1 73 ? -13.174 4.110 9.377 1.00 67.06 73 ALA A C 1
ATOM 574 O O . ALA A 1 73 ? -12.226 4.666 9.937 1.00 67.06 73 ALA A O 1
ATOM 575 N N . SER A 1 74 ? -14.434 4.496 9.594 1.00 70.25 74 SER A N 1
ATOM 576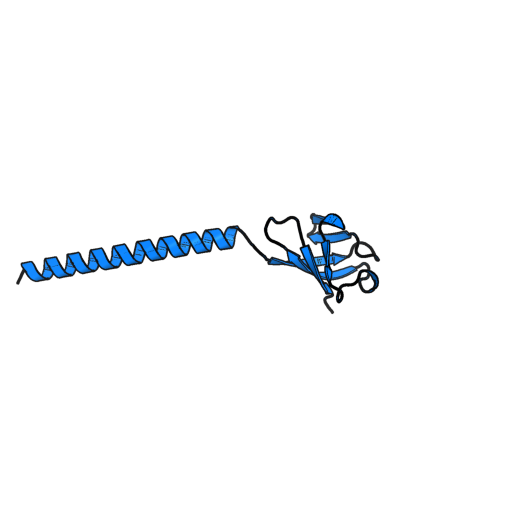 C CA . SER A 1 74 ? -14.801 5.541 10.557 1.00 70.25 74 SER A CA 1
ATOM 577 C C . SER A 1 74 ? -14.182 5.296 11.944 1.00 70.25 74 SER A C 1
ATOM 579 O O . SER A 1 74 ? -14.217 4.174 12.456 1.00 70.25 74 SER A O 1
ATOM 581 N N . LYS A 1 75 ? -13.684 6.364 12.592 1.00 65.81 75 LYS A N 1
ATOM 582 C CA . LYS A 1 75 ? -12.993 6.327 13.903 1.00 65.81 75 LYS A CA 1
ATOM 583 C C . LYS A 1 75 ? -13.773 5.592 15.007 1.00 65.81 75 LYS A C 1
ATOM 585 O O . LYS A 1 75 ? -13.159 5.042 15.909 1.00 65.81 75 LYS A O 1
ATOM 590 N N . SER A 1 76 ? -15.103 5.547 14.925 1.00 65.31 76 SER A N 1
ATOM 591 C CA . SER A 1 76 ? -15.984 4.876 15.893 1.00 65.31 76 SER A CA 1
ATOM 592 C C . SER A 1 76 ? -16.068 3.351 15.744 1.00 65.31 76 SER A C 1
ATOM 594 O O . SER A 1 76 ? -16.519 2.676 16.666 1.00 65.31 76 SER A O 1
ATOM 596 N N . LYS A 1 77 ? -15.666 2.794 14.593 1.00 72.31 77 LYS A N 1
ATOM 597 C CA . LYS A 1 77 ? -15.748 1.350 14.303 1.00 72.31 77 LYS A CA 1
ATOM 598 C C . LYS A 1 77 ? -14.476 0.584 14.660 1.00 72.31 77 LYS A C 1
ATOM 600 O O . LYS A 1 77 ? -14.514 -0.642 14.720 1.00 72.31 77 LYS A O 1
ATOM 605 N N . LEU A 1 78 ? -13.371 1.294 14.865 1.00 80.25 78 LEU A N 1
ATOM 606 C CA . LEU A 1 78 ? -12.068 0.714 15.167 1.00 80.25 78 LEU A CA 1
ATOM 607 C C . LEU A 1 78 ? -11.871 0.663 16.679 1.00 80.25 78 LEU A C 1
ATOM 609 O O . LEU A 1 78 ? -1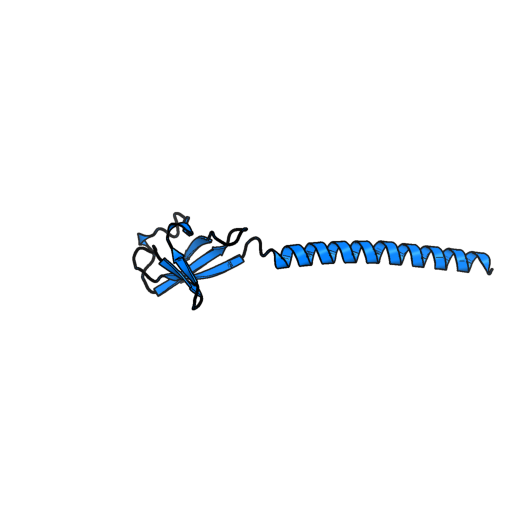2.103 1.643 17.375 1.00 80.25 78 LEU A O 1
ATOM 613 N N . LYS A 1 79 ? -11.431 -0.479 17.199 1.00 80.69 79 LYS A N 1
ATOM 614 C CA . LYS A 1 79 ? -11.088 -0.660 18.610 1.00 80.69 79 LYS A CA 1
ATOM 615 C C . LYS A 1 79 ? -9.578 -0.761 18.778 1.00 80.69 79 LYS A C 1
ATOM 617 O O . LYS A 1 79 ? -8.826 -1.082 17.859 1.00 80.69 79 LYS A O 1
ATOM 622 N N . LYS A 1 80 ? -9.110 -0.491 19.999 1.00 83.94 80 LYS A N 1
ATOM 623 C CA . LYS A 1 80 ? -7.705 -0.714 20.359 1.00 83.94 80 LYS A CA 1
ATOM 624 C C . LYS A 1 80 ? -7.353 -2.187 20.124 1.00 83.94 80 LYS A C 1
ATOM 626 O O . LYS A 1 80 ? -8.006 -3.062 20.678 1.00 83.94 80 LYS A O 1
ATOM 631 N N . GLY A 1 81 ? -6.285 -2.429 19.371 1.00 84.00 81 GLY A N 1
ATOM 632 C CA . GLY A 1 81 ? -5.823 -3.768 19.007 1.00 84.00 81 GLY A CA 1
ATOM 633 C C . GLY A 1 81 ? -6.264 -4.235 17.619 1.00 84.00 81 GLY A C 1
ATOM 634 O O . GLY A 1 81 ? -5.693 -5.207 17.126 1.00 84.00 81 GLY A O 1
ATOM 635 N N . ASP A 1 82 ? -7.188 -3.531 16.960 1.00 86.75 82 ASP A N 1
ATOM 636 C CA . ASP A 1 82 ? -7.633 -3.906 15.619 1.00 86.75 82 ASP A CA 1
ATOM 637 C C . ASP A 1 82 ? -6.496 -3.771 14.607 1.00 86.75 82 ASP A C 1
ATOM 639 O O . ASP A 1 82 ? -5.705 -2.817 14.634 1.00 86.75 82 ASP A O 1
ATOM 643 N N . LYS A 1 83 ? -6.428 -4.742 13.694 1.00 87.62 83 LYS A N 1
ATOM 644 C CA . LYS A 1 83 ? -5.554 -4.679 12.527 1.00 87.62 83 LYS A CA 1
ATOM 645 C C . LYS A 1 83 ? -6.295 -3.981 11.400 1.00 87.62 83 LYS A C 1
ATOM 647 O O . LYS A 1 83 ? -7.405 -4.372 11.056 1.00 87.62 83 LYS A O 1
ATOM 652 N N . VAL A 1 84 ? -5.675 -2.969 10.812 1.00 88.38 84 VAL A N 1
ATOM 653 C CA . VAL A 1 84 ? -6.247 -2.181 9.720 1.00 88.38 84 VAL A CA 1
ATOM 654 C C . VAL A 1 84 ? -5.363 -2.244 8.491 1.00 88.38 84 VAL A C 1
ATOM 656 O O . VAL A 1 84 ? -4.133 -2.240 8.587 1.00 88.38 84 VAL A O 1
ATOM 659 N N . VAL A 1 85 ? -6.010 -2.301 7.333 1.00 89.12 85 VAL A N 1
ATOM 660 C CA . VAL A 1 85 ? -5.368 -2.215 6.029 1.00 89.12 85 VAL A CA 1
ATOM 661 C C . VAL A 1 85 ? -5.264 -0.753 5.639 1.00 89.12 85 VAL A C 1
ATOM 663 O O . VAL A 1 85 ? -6.240 0.000 5.667 1.00 89.12 85 VAL A O 1
ATOM 666 N N . MET A 1 86 ? -4.057 -0.357 5.269 1.00 88.94 86 MET A N 1
ATOM 667 C CA . MET A 1 86 ? -3.721 1.008 4.915 1.00 88.94 86 MET A CA 1
ATOM 668 C C . MET A 1 86 ? -2.990 1.038 3.580 1.00 88.94 86 MET A C 1
ATOM 670 O O . MET A 1 86 ? -2.253 0.115 3.241 1.00 88.94 86 MET A O 1
ATOM 674 N N . ILE A 1 87 ? -3.140 2.127 2.837 1.00 89.12 87 ILE A N 1
ATOM 675 C CA . ILE A 1 87 ? -2.371 2.395 1.623 1.00 89.12 87 ILE A CA 1
ATOM 676 C C . ILE A 1 87 ? -1.454 3.579 1.911 1.00 89.12 87 ILE A C 1
ATOM 678 O O . ILE A 1 87 ? -1.921 4.671 2.226 1.00 89.12 87 ILE A O 1
ATOM 682 N N . ARG A 1 88 ? -0.140 3.368 1.815 1.00 87.25 88 ARG A N 1
ATOM 683 C CA . ARG A 1 88 ? 0.855 4.446 1.872 1.00 87.25 88 ARG A CA 1
ATOM 684 C C . ARG A 1 88 ? 0.789 5.240 0.572 1.00 87.25 88 ARG A C 1
ATOM 686 O O . ARG A 1 88 ? 0.892 4.634 -0.490 1.00 87.25 88 ARG A O 1
ATOM 693 N N . ALA A 1 89 ? 0.646 6.555 0.670 1.00 83.50 89 ALA A N 1
ATOM 694 C CA . ALA A 1 89 ? 0.728 7.457 -0.470 1.00 83.50 89 ALA A CA 1
ATOM 695 C C . ALA A 1 89 ? 2.188 7.773 -0.829 1.00 83.50 89 ALA A C 1
ATOM 697 O O . ALA A 1 89 ? 3.092 7.686 0.017 1.00 83.50 89 ALA A O 1
ATOM 698 N N . ASP A 1 90 ? 2.394 8.179 -2.079 1.00 73.12 90 ASP A N 1
ATOM 699 C CA . ASP A 1 90 ? 3.708 8.557 -2.590 1.00 73.12 90 ASP A CA 1
ATOM 700 C C . ASP A 1 90 ? 4.265 9.768 -1.819 1.00 73.12 90 ASP A C 1
ATOM 702 O O . ASP A 1 90 ? 3.516 10.600 -1.305 1.00 73.12 90 ASP A O 1
ATOM 706 N N . GLY A 1 91 ? 5.582 9.835 -1.641 1.00 72.06 91 GLY A N 1
ATOM 707 C CA . GLY A 1 91 ? 6.229 10.795 -0.734 1.00 72.06 91 GLY A CA 1
ATOM 708 C C . GLY A 1 91 ? 6.223 10.364 0.741 1.00 72.06 91 GLY A C 1
ATOM 709 O O . GLY A 1 91 ? 6.904 10.955 1.576 1.00 72.06 91 GLY A O 1
ATOM 710 N N . GLY A 1 92 ? 5.528 9.274 1.080 1.00 67.81 92 GLY A N 1
ATOM 711 C CA . GLY A 1 92 ? 5.871 8.420 2.213 1.00 67.81 92 GLY A CA 1
ATOM 712 C C . GLY A 1 92 ? 5.443 8.852 3.610 1.00 67.81 92 GLY A C 1
ATOM 713 O O . GLY A 1 92 ? 5.705 8.111 4.562 1.00 67.81 92 GLY A O 1
ATOM 714 N N . GLN A 1 93 ? 4.779 9.996 3.727 1.00 75.19 93 GLN A N 1
ATOM 715 C CA . GLN A 1 93 ? 4.318 10.547 5.001 1.00 75.19 93 GLN A CA 1
ATOM 716 C C . GLN A 1 93 ? 2.824 10.328 5.248 1.00 75.19 93 GLN A C 1
ATOM 718 O O . GLN A 1 93 ? 2.381 10.452 6.379 1.00 75.19 93 GLN A O 1
ATOM 723 N N . LYS A 1 94 ? 2.045 9.989 4.217 1.00 85.31 94 LYS A N 1
ATOM 724 C CA . LYS A 1 94 ? 0.580 9.927 4.285 1.00 85.31 94 LYS A CA 1
ATOM 725 C C . LYS A 1 94 ? 0.073 8.503 4.085 1.00 85.31 94 LYS A C 1
ATOM 727 O O . LYS A 1 94 ? 0.608 7.766 3.257 1.00 85.31 94 LYS A O 1
ATOM 732 N N . TYR A 1 95 ? -0.969 8.135 4.823 1.00 88.25 95 TYR A N 1
ATOM 733 C CA . TYR A 1 95 ? -1.578 6.811 4.777 1.00 88.25 95 TYR A CA 1
ATOM 734 C C . TYR A 1 95 ? -3.100 6.923 4.709 1.00 88.25 95 TYR A C 1
ATOM 736 O O . TYR A 1 95 ? -3.712 7.618 5.514 1.00 88.25 95 TYR A O 1
ATOM 744 N N . LEU A 1 96 ? -3.712 6.211 3.768 1.00 87.94 96 LEU A N 1
ATOM 745 C CA . LEU A 1 96 ? -5.159 6.064 3.651 1.00 87.94 96 LEU A CA 1
ATOM 746 C C . LEU A 1 96 ? -5.598 4.794 4.379 1.00 87.94 96 LEU A C 1
ATOM 748 O O . LEU A 1 96 ? -5.141 3.707 4.034 1.00 87.94 96 LEU A O 1
ATOM 752 N N . VAL A 1 97 ? -6.478 4.916 5.367 1.00 88.00 97 VAL A N 1
ATOM 753 C CA . VAL A 1 97 ? -7.075 3.783 6.080 1.00 88.00 97 VAL A CA 1
ATOM 754 C C . VAL A 1 97 ? -8.296 3.302 5.300 1.00 88.00 97 VAL A C 1
ATOM 756 O O . VAL A 1 97 ? -9.255 4.053 5.110 1.00 88.00 97 VAL A O 1
ATOM 759 N N . VAL A 1 98 ? -8.249 2.055 4.834 1.00 87.06 98 VAL A N 1
ATOM 760 C CA . VAL A 1 98 ? -9.288 1.482 3.967 1.00 87.06 98 VAL A CA 1
ATOM 761 C C . VAL A 1 98 ? -10.334 0.755 4.798 1.00 87.06 98 VAL A C 1
ATOM 763 O O . VAL A 1 98 ? -11.500 1.134 4.782 1.00 87.06 98 VAL A O 1
ATOM 766 N N . ASP A 1 99 ? -9.914 -0.271 5.538 1.00 85.38 99 ASP A N 1
ATOM 767 C CA . ASP A 1 99 ? -10.810 -1.063 6.381 1.00 85.38 99 ASP A CA 1
ATOM 768 C C . ASP A 1 99 ? -10.033 -1.844 7.452 1.00 85.38 99 ASP A C 1
ATOM 770 O O . ASP A 1 99 ? -8.803 -1.967 7.394 1.00 85.38 99 ASP A O 1
ATOM 774 N N . ARG A 1 100 ? -10.752 -2.389 8.434 1.00 85.56 100 ARG A N 1
ATOM 775 C CA . ARG A 1 100 ? -10.217 -3.357 9.393 1.00 85.56 100 ARG A CA 1
ATOM 776 C C . ARG A 1 100 ? -10.159 -4.756 8.785 1.00 85.56 100 ARG A C 1
ATOM 778 O O . ARG A 1 100 ? -11.019 -5.151 8.006 1.00 85.56 100 ARG A O 1
ATOM 785 N N . MET A 1 101 ? -9.159 -5.527 9.189 1.00 79.38 101 MET A N 1
ATOM 786 C CA . MET A 1 101 ? -9.136 -6.966 8.947 1.00 79.38 101 MET A CA 1
ATOM 787 C C . MET A 1 101 ? -10.098 -7.656 9.924 1.00 79.38 101 MET A C 1
ATOM 789 O O . MET A 1 101 ? -10.174 -7.268 11.096 1.00 79.38 101 MET A O 1
ATOM 793 N N . VAL A 1 102 ? -10.843 -8.644 9.426 1.00 77.38 102 VAL A N 1
ATOM 794 C CA . VAL A 1 102 ? -11.690 -9.544 10.227 1.00 77.38 102 VAL A CA 1
ATOM 795 C C . VAL A 1 102 ? -10.915 -10.762 10.698 1.00 77.38 102 VAL A C 1
ATOM 797 O O . VAL A 1 102 ? -10.027 -11.223 9.945 1.00 77.38 102 VAL A O 1
#

InterPro domains:
  IPR022555 Protein of unknown function, DUF2577 [PF10844] (25-71)
  IPR022555 Protein of unknown function, DUF2577 [PF10844] (74-100)

Organism: NCBI:txid39496

Foldseek 3Di:
DPVVVVVVVVVVVVVVVVVVVVVVVVVVVVVVVVVQCQKDKFKWFQQALQSQWTHRDPPDIAGNVQEDEDPQRHSNVDGHGWIWIWMAHGVGRHIYTDHTDD

Radius of gyration: 25.17 Å; chains: 1; bounding box: 49×30×72 Å

pLDDT: mean 79.13, std 8.42, range [56.12, 91.44]

Sequence (102 aa):
MGNILWIWNYLEVITIAATSLTQLIKKIAEDARKAAKPCTIVIGTVLKADSSKIKVNQKLILTDEFLYFTETASKSKLKKGDKVVMIRADGGQKYLVVDRMV